Protein AF-A0A960Y3L7-F1 (afdb_monomer)

Secondary structure (DSSP, 8-state):
--HHHHHHHHHHHHHHHHHHHHTT----SHHHHHHHHHHHTTTTSSS-SS--SS----TTS---PPPGGGHHHHHHHHHHHHTT-

Mean predicted aligned error: 3.05 Å

pLDDT: mean 96.1, std 3.72, range [73.94, 98.75]

Radius of gyration: 14.77 Å; Cα contacts (8 Å, |Δi|>4): 68; chains: 1; bounding box: 39×24×33 Å

Foldseek 3Di:
DDPVQLVVLQVVLVVVVVVCVVVVNDDLDLQVVLVSQCSNCPVPDPDGSDQDPDWDDDPPDPDGDDHSVCVNVVSVVVVVVVVVD

Solvent-accessible surface area (backbone atoms only — not comparable to full-atom values): 5093 Å² total; per-residue (Å²): 122,53,71,69,56,47,54,50,22,44,53,50,28,50,50,53,52,53,49,27,54,73,70,70,66,61,60,99,41,72,69,46,54,23,54,42,34,41,40,38,28,55,79,72,45,96,69,53,47,58,81,64,89,57,88,64,75,49,89,97,54,93,60,72,65,76,62,38,94,44,48,67,63,51,52,53,51,50,47,64,59,56,74,75,110

Structure (mmCIF, N/CA/C/O backbone):
data_AF-A0A960Y3L7-F1
#
_entry.id   AF-A0A960Y3L7-F1
#
loop_
_atom_site.group_PDB
_atom_site.id
_atom_site.type_symbol
_atom_site.label_atom_id
_atom_site.label_alt_id
_atom_site.label_comp_id
_atom_site.label_asym_id
_atom_site.label_entity_id
_atom_site.label_seq_id
_atom_site.pdbx_PDB_ins_code
_atom_site.Cartn_x
_atom_site.Cartn_y
_atom_site.Cartn_z
_atom_site.occupancy
_atom_site.B_iso_or_equiv
_atom_site.auth_seq_id
_atom_site.auth_comp_id
_atom_site.auth_asym_id
_atom_site.auth_atom_id
_atom_site.pdbx_PDB_model_num
ATOM 1 N N . MET A 1 1 ? 18.477 0.442 5.055 1.00 77.00 1 MET A N 1
ATOM 2 C CA . MET A 1 1 ? 17.347 -0.088 5.836 1.00 77.00 1 MET A CA 1
ATOM 3 C C . MET A 1 1 ? 17.724 -1.451 6.382 1.00 77.00 1 MET A C 1
ATOM 5 O O . MET A 1 1 ? 18.377 -2.183 5.649 1.00 77.00 1 MET A O 1
ATOM 9 N N . SER A 1 2 ? 17.389 -1.778 7.630 1.00 93.12 2 SER A N 1
ATOM 10 C CA . SER A 1 2 ? 17.605 -3.130 8.162 1.00 93.12 2 SER A CA 1
ATOM 11 C C . SER A 1 2 ? 16.299 -3.921 8.180 1.00 93.12 2 SER A C 1
ATOM 13 O O . SER A 1 2 ? 15.224 -3.334 8.317 1.00 93.12 2 SER A O 1
ATOM 15 N N . ASP A 1 3 ? 16.387 -5.248 8.116 1.00 95.25 3 ASP A N 1
ATOM 16 C CA . ASP A 1 3 ? 15.215 -6.130 8.184 1.00 95.25 3 ASP A CA 1
ATOM 17 C C . ASP A 1 3 ? 14.415 -5.930 9.478 1.00 95.25 3 ASP A C 1
ATOM 19 O O . ASP A 1 3 ? 13.187 -6.012 9.476 1.00 95.25 3 ASP A O 1
ATOM 23 N N . GLN A 1 4 ? 15.086 -5.591 10.589 1.00 97.00 4 GLN A N 1
ATOM 24 C CA . GLN A 1 4 ? 14.399 -5.252 11.838 1.00 97.00 4 GLN A CA 1
ATOM 25 C C . GLN A 1 4 ? 13.514 -4.011 11.680 1.00 97.00 4 GLN A C 1
ATOM 27 O O . GLN A 1 4 ? 12.397 -3.988 12.196 1.00 97.00 4 GLN A O 1
ATOM 32 N N . GLN A 1 5 ? 13.985 -2.986 10.965 1.00 96.56 5 GLN A N 1
ATOM 33 C CA . GLN A 1 5 ? 13.197 -1.778 10.732 1.00 96.56 5 GLN A CA 1
ATOM 34 C C . GLN A 1 5 ? 12.016 -2.054 9.793 1.00 96.56 5 GLN A C 1
ATOM 36 O O . GLN A 1 5 ? 10.920 -1.554 10.040 1.00 96.56 5 GLN A O 1
ATOM 41 N N . ILE A 1 6 ? 12.200 -2.908 8.782 1.00 96.81 6 ILE A N 1
ATOM 42 C CA . ILE A 1 6 ? 11.110 -3.359 7.903 1.00 96.81 6 ILE A CA 1
ATOM 43 C C . ILE A 1 6 ? 10.041 -4.088 8.728 1.00 96.81 6 ILE A C 1
ATOM 45 O O . ILE A 1 6 ? 8.863 -3.742 8.660 1.00 96.81 6 ILE A O 1
ATOM 49 N N . ALA A 1 7 ? 10.435 -5.025 9.594 1.00 97.88 7 ALA A N 1
ATOM 50 C CA . ALA A 1 7 ? 9.498 -5.729 10.471 1.00 97.88 7 ALA A CA 1
ATOM 51 C C . ALA A 1 7 ? 8.731 -4.772 11.408 1.00 97.88 7 ALA A C 1
ATOM 53 O O . ALA A 1 7 ? 7.527 -4.936 11.623 1.00 97.88 7 ALA A O 1
ATOM 54 N N . LEU A 1 8 ? 9.401 -3.742 11.939 1.00 98.31 8 LEU A N 1
ATOM 55 C CA . LEU A 1 8 ? 8.757 -2.707 12.753 1.00 98.31 8 LEU A CA 1
ATOM 56 C C . LEU A 1 8 ? 7.754 -1.872 11.948 1.00 98.31 8 LEU A C 1
ATOM 58 O O . LEU A 1 8 ? 6.664 -1.600 12.452 1.00 98.31 8 LEU A O 1
ATOM 62 N N . ASN A 1 9 ? 8.085 -1.497 10.712 1.00 98.25 9 ASN A N 1
ATOM 63 C CA . ASN A 1 9 ? 7.180 -0.767 9.825 1.00 98.25 9 ASN A CA 1
ATOM 64 C C . ASN A 1 9 ? 5.916 -1.577 9.518 1.00 98.25 9 ASN A C 1
ATOM 66 O O . ASN A 1 9 ? 4.809 -1.058 9.652 1.00 98.25 9 ASN A O 1
ATOM 70 N N . GLN A 1 10 ? 6.070 -2.864 9.197 1.00 98.25 10 GLN A N 1
ATOM 71 C CA . GLN A 1 10 ? 4.946 -3.772 8.958 1.00 98.25 10 GLN A CA 1
ATOM 72 C C . GLN A 1 10 ? 4.058 -3.898 10.202 1.00 98.25 10 GLN A C 1
ATOM 74 O O . GLN A 1 10 ? 2.840 -3.744 10.113 1.00 98.25 10 GLN A O 1
ATOM 79 N N . LYS A 1 11 ? 4.653 -4.087 11.390 1.00 98.62 11 LYS A N 1
ATOM 80 C CA . LYS A 1 11 ? 3.913 -4.095 12.664 1.00 98.62 11 LYS A CA 1
ATOM 81 C C . LYS A 1 11 ? 3.114 -2.802 12.862 1.00 98.62 11 LYS A C 1
ATOM 83 O O . LYS A 1 11 ? 1.957 -2.849 13.266 1.00 98.62 11 LYS A O 1
ATOM 88 N N . ASN A 1 12 ? 3.724 -1.648 12.598 1.00 98.69 12 ASN A N 1
ATOM 89 C CA . ASN A 1 12 ? 3.071 -0.354 12.782 1.00 98.69 12 ASN A CA 1
ATOM 90 C C . ASN A 1 12 ? 1.930 -0.131 11.778 1.00 98.69 12 ASN A C 1
ATOM 92 O O . ASN A 1 12 ? 0.895 0.404 12.164 1.00 98.69 12 ASN A O 1
ATOM 96 N N . ALA A 1 13 ? 2.081 -0.578 10.528 1.00 98.56 13 ALA A N 1
ATOM 97 C CA . ALA A 1 13 ? 1.010 -0.524 9.537 1.00 98.56 13 ALA A CA 1
ATOM 98 C C . ALA A 1 13 ? -0.199 -1.372 9.974 1.00 98.56 13 ALA A C 1
ATOM 100 O O . ALA A 1 13 ? -1.334 -0.910 9.911 1.00 98.56 13 ALA A O 1
ATOM 101 N N . TRP A 1 14 ? 0.036 -2.571 10.517 1.00 98.62 14 TRP A N 1
ATOM 102 C CA . TRP A 1 14 ? -1.037 -3.393 11.088 1.00 98.62 14 TRP A CA 1
ATOM 103 C C . TRP A 1 14 ? -1.755 -2.721 12.260 1.00 98.62 14 TRP A C 1
ATOM 105 O O . TRP A 1 14 ? -2.981 -2.766 12.325 1.00 98.62 14 TRP A O 1
ATOM 115 N N . LEU A 1 15 ? -1.015 -2.079 13.169 1.00 98.75 15 LEU A N 1
ATOM 116 C CA . LEU A 1 15 ? -1.617 -1.360 14.297 1.00 98.75 15 LEU A CA 1
ATOM 117 C C . LEU A 1 15 ? -2.492 -0.189 13.829 1.00 98.75 15 LEU A C 1
ATOM 119 O O . LEU A 1 15 ? -3.590 -0.028 14.352 1.00 98.75 15 LEU A O 1
ATOM 123 N N . GLU A 1 16 ? -2.052 0.578 12.827 1.00 98.56 16 GLU A N 1
ATOM 124 C CA . GLU A 1 16 ? -2.859 1.643 12.212 1.00 98.56 16 GLU A CA 1
ATOM 125 C C . GLU A 1 16 ? -4.164 1.093 11.620 1.00 98.56 16 GLU A C 1
ATOM 127 O O . GLU A 1 16 ? -5.238 1.640 11.870 1.00 98.56 16 GLU A O 1
ATOM 132 N N . LEU A 1 17 ? -4.089 -0.018 10.879 1.00 98.56 17 LEU A N 1
ATOM 133 C CA . LEU A 1 17 ? -5.268 -0.646 10.286 1.00 98.56 17 LEU A CA 1
ATOM 134 C C . LEU A 1 17 ? -6.248 -1.145 11.354 1.00 98.56 17 LEU A C 1
ATOM 136 O O . LEU A 1 17 ? -7.445 -0.872 11.273 1.00 98.56 17 LEU A O 1
ATOM 140 N N . PHE A 1 18 ? -5.754 -1.850 12.375 1.00 98.62 18 PHE A N 1
ATOM 141 C CA . PHE A 1 18 ? -6.604 -2.336 13.462 1.00 98.62 18 PHE A CA 1
ATOM 142 C C . PHE A 1 18 ? -7.251 -1.197 14.240 1.00 98.62 18 PHE A C 1
ATOM 144 O O . PHE A 1 18 ? -8.435 -1.292 14.569 1.00 98.62 18 PHE A O 1
ATOM 151 N N . GLN A 1 19 ? -6.512 -0.117 14.498 1.00 98.56 19 GLN A N 1
ATOM 152 C CA . GLN A 1 19 ? -7.059 1.062 15.155 1.00 98.56 19 GLN A CA 1
AT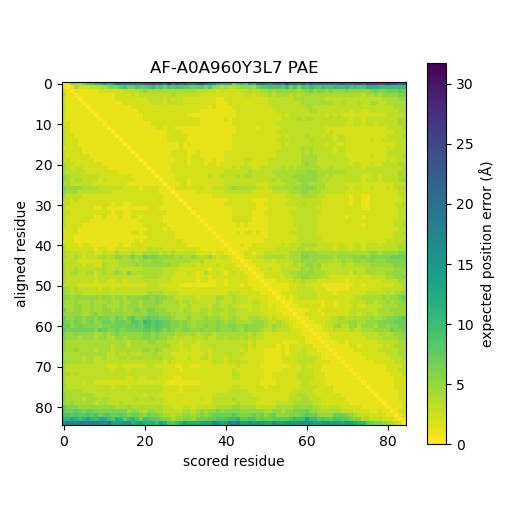OM 153 C C . GLN A 1 19 ? -8.174 1.685 14.308 1.00 98.56 19 GLN A C 1
ATOM 155 O O . GLN A 1 19 ? -9.273 1.891 14.814 1.00 98.56 19 GLN A O 1
ATOM 160 N N . ALA A 1 20 ? -7.949 1.887 13.007 1.00 98.38 20 ALA A N 1
ATOM 161 C CA . ALA A 1 20 ? -8.953 2.471 12.119 1.00 98.38 20 ALA A CA 1
ATOM 162 C C . ALA A 1 20 ? -10.229 1.619 12.009 1.00 98.38 20 ALA A C 1
ATOM 164 O O . ALA A 1 20 ? -11.340 2.147 12.027 1.00 98.38 20 ALA A O 1
ATOM 165 N N . VAL A 1 21 ? -10.094 0.290 11.939 1.00 98.19 21 VAL A N 1
ATOM 166 C CA . VAL A 1 21 ? -11.249 -0.623 11.946 1.00 98.19 21 VAL A CA 1
ATOM 167 C C . VAL A 1 21 ? -11.985 -0.567 13.288 1.00 98.19 21 VAL A C 1
ATOM 169 O O . VAL A 1 21 ? -13.213 -0.498 13.309 1.00 98.19 21 VAL A O 1
ATOM 172 N N . THR A 1 22 ? -11.251 -0.550 14.404 1.00 98.44 22 THR A N 1
ATOM 173 C CA . THR A 1 22 ? -11.824 -0.470 15.760 1.00 98.44 22 THR A CA 1
ATOM 174 C C . THR A 1 22 ? -12.606 0.826 15.962 1.00 98.44 22 THR A C 1
ATOM 176 O O . THR A 1 22 ? -13.729 0.803 16.468 1.00 98.44 22 THR A O 1
ATOM 179 N N . ASP A 1 23 ? -12.050 1.940 15.492 1.00 98.19 23 ASP A N 1
ATOM 180 C CA . ASP A 1 23 ? -12.652 3.270 15.587 1.00 98.19 23 ASP A CA 1
ATOM 181 C C . ASP A 1 23 ? -13.745 3.510 14.537 1.00 98.19 23 ASP A C 1
ATOM 183 O O . ASP A 1 23 ? -14.359 4.577 14.521 1.00 98.19 23 ASP A O 1
ATOM 187 N N . LYS A 1 24 ? -14.004 2.530 13.656 1.00 97.75 24 LYS A N 1
ATOM 188 C CA . LYS A 1 24 ? -14.912 2.648 12.503 1.00 97.75 24 LYS A CA 1
ATOM 189 C C . LYS A 1 24 ? -14.563 3.829 11.585 1.00 97.75 24 LYS A C 1
ATOM 191 O O . LYS A 1 24 ? -15.448 4.437 10.990 1.00 97.75 24 LYS A O 1
ATOM 196 N N . SER A 1 25 ? -13.277 4.151 11.489 1.00 96.69 25 SER A N 1
ATOM 197 C CA . SER A 1 25 ? -12.718 5.204 10.634 1.00 96.69 25 SER A CA 1
ATOM 198 C C . SER A 1 25 ? -11.979 4.649 9.413 1.00 96.69 25 SER A C 1
ATOM 200 O O . SER A 1 25 ? -11.452 5.418 8.612 1.00 96.69 25 SER A O 1
ATOM 202 N N . PHE A 1 26 ? -11.926 3.322 9.265 1.00 96.69 26 PHE A N 1
ATOM 203 C CA . PHE A 1 26 ? -11.404 2.680 8.065 1.00 96.69 26 PHE A CA 1
ATOM 204 C C . PHE A 1 26 ? -12.262 3.024 6.843 1.00 96.69 26 PHE A C 1
ATO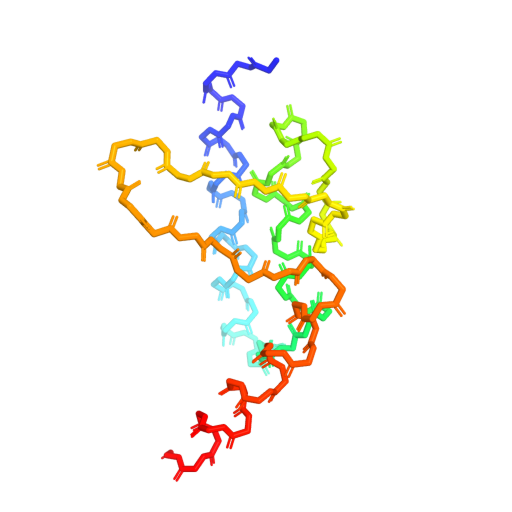M 206 O O . PHE A 1 26 ? -13.480 2.851 6.855 1.00 96.69 26 PHE A O 1
ATOM 213 N N . GLU A 1 27 ? -11.591 3.430 5.771 1.00 94.81 27 GLU A N 1
ATOM 214 C CA . GLU A 1 27 ? -12.181 3.687 4.465 1.00 94.81 27 GLU A CA 1
ATOM 215 C C . GLU A 1 27 ? -11.284 3.060 3.397 1.00 94.81 27 GLU A C 1
ATOM 217 O O . GLU A 1 27 ? -10.063 3.238 3.414 1.00 94.81 27 GLU A O 1
ATOM 222 N N . LEU A 1 28 ? -11.874 2.322 2.455 1.00 94.94 28 LEU A N 1
ATOM 223 C CA . LEU A 1 28 ? -11.137 1.802 1.308 1.00 94.94 28 LEU A CA 1
ATOM 224 C C . LEU A 1 28 ? -11.005 2.907 0.253 1.00 94.94 28 LEU A C 1
ATOM 226 O O . LEU A 1 28 ? -11.748 2.942 -0.719 1.00 94.94 28 LEU A O 1
ATOM 230 N N . SER A 1 29 ? -10.056 3.816 0.464 1.00 96.56 29 SER A N 1
ATOM 231 C CA . SER A 1 29 ? -9.770 4.947 -0.424 1.00 96.56 29 SER A CA 1
ATOM 232 C C . SER A 1 29 ? -8.300 4.980 -0.842 1.00 96.56 29 SER A C 1
ATOM 234 O O . SER A 1 29 ? -7.449 4.333 -0.222 1.00 96.56 29 SER A O 1
ATOM 236 N N . ILE A 1 30 ? -7.986 5.738 -1.901 1.00 96.88 30 ILE A N 1
ATOM 237 C CA . ILE A 1 30 ? -6.597 5.946 -2.347 1.00 96.88 30 ILE A CA 1
ATOM 238 C C . ILE A 1 30 ? -5.791 6.598 -1.220 1.00 96.88 30 ILE A C 1
ATOM 240 O O . ILE A 1 30 ? -4.666 6.198 -0.928 1.00 96.88 30 ILE A O 1
ATOM 244 N N . GLU A 1 31 ? -6.390 7.580 -0.558 1.00 97.38 31 GLU A N 1
ATOM 245 C CA . GLU A 1 31 ? -5.820 8.325 0.551 1.00 97.38 31 GLU A CA 1
ATOM 246 C C . GLU A 1 31 ? -5.440 7.382 1.694 1.00 97.38 31 GLU A C 1
ATOM 248 O O . GLU A 1 31 ? -4.314 7.442 2.197 1.00 97.38 31 GLU A O 1
ATOM 253 N N . TYR A 1 32 ? -6.342 6.471 2.071 1.00 97.56 32 TYR A N 1
ATOM 254 C CA . TYR A 1 32 ? -6.090 5.542 3.164 1.00 97.56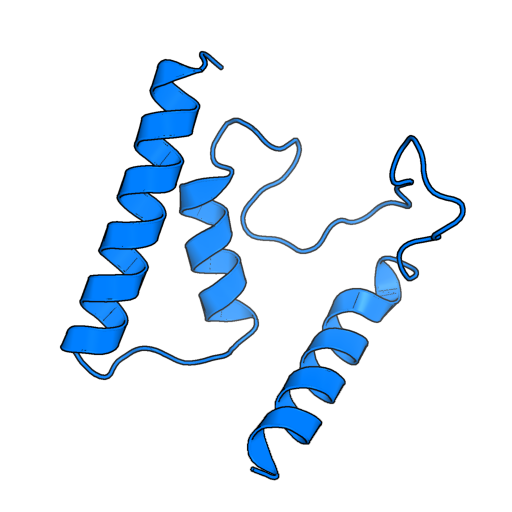 32 TYR A CA 1
ATOM 255 C C . TYR A 1 32 ? -5.028 4.493 2.807 1.00 97.56 32 TYR A C 1
ATOM 257 O O . TYR A 1 32 ? -4.117 4.254 3.602 1.00 97.56 32 TYR A O 1
ATOM 265 N N . VAL A 1 33 ? -5.064 3.900 1.607 1.00 96.94 33 VAL A N 1
ATOM 266 C CA . VAL A 1 33 ? -4.029 2.922 1.211 1.00 96.94 33 VAL A CA 1
ATOM 267 C C . VAL A 1 33 ? -2.655 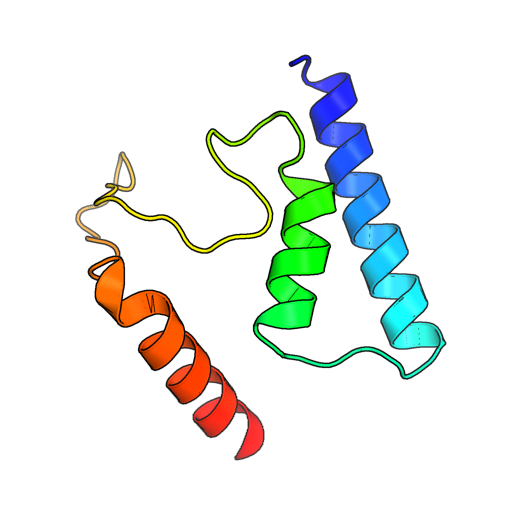3.576 1.058 1.00 96.94 33 VAL A C 1
ATOM 269 O O . VAL A 1 33 ? -1.649 2.983 1.449 1.00 96.94 33 VAL A O 1
ATOM 272 N N . CYS A 1 34 ? -2.589 4.821 0.578 1.00 97.62 34 CYS A N 1
ATOM 273 C CA . CYS A 1 34 ? -1.354 5.600 0.542 1.00 97.62 34 CYS A CA 1
ATOM 274 C C . CYS A 1 34 ? -0.856 5.934 1.954 1.00 97.62 34 CYS A C 1
ATOM 276 O O . CYS A 1 34 ? 0.335 5.769 2.224 1.00 97.62 34 CYS A O 1
ATOM 278 N N . LYS A 1 35 ? -1.746 6.315 2.883 1.00 97.94 35 LYS A N 1
ATOM 279 C CA . LYS A 1 35 ? -1.407 6.495 4.305 1.00 97.94 35 LYS A CA 1
ATOM 280 C C . LYS A 1 35 ? -0.814 5.213 4.888 1.00 97.94 35 LYS A C 1
ATOM 282 O O . LYS A 1 35 ? 0.250 5.260 5.500 1.00 97.94 35 LYS A O 1
ATOM 287 N N . LEU A 1 36 ? -1.445 4.066 4.656 1.00 98.25 36 LEU A N 1
ATOM 288 C CA . LEU A 1 36 ? -0.963 2.780 5.155 1.00 98.25 36 LEU A CA 1
ATOM 289 C C . LEU A 1 36 ? 0.403 2.412 4.547 1.00 98.25 36 LEU A C 1
ATOM 291 O O . LEU A 1 36 ? 1.328 2.027 5.266 1.00 98.25 36 LEU A O 1
ATOM 295 N N . HIS A 1 37 ? 0.570 2.621 3.238 1.00 98.19 37 HIS A N 1
ATOM 296 C CA . HIS A 1 37 ? 1.840 2.432 2.533 1.00 98.19 37 HIS A CA 1
ATOM 297 C C . HIS A 1 37 ? 2.944 3.359 3.064 1.00 98.19 37 HIS A C 1
ATOM 299 O O . HIS A 1 37 ? 4.097 2.944 3.158 1.00 98.19 37 HIS A O 1
ATOM 305 N N . SER A 1 38 ? 2.602 4.587 3.475 1.00 98.06 38 SER A N 1
ATOM 306 C CA . SER A 1 38 ? 3.553 5.535 4.073 1.00 98.06 38 SER A CA 1
ATOM 307 C C . SER A 1 38 ? 4.186 5.025 5.370 1.00 98.06 38 SER A C 1
ATOM 309 O O . SER A 1 38 ? 5.273 5.470 5.730 1.00 98.06 38 SER A O 1
ATOM 311 N N . ILE A 1 39 ? 3.519 4.088 6.052 1.00 98.31 39 ILE A N 1
ATOM 312 C CA . ILE A 1 39 ? 4.014 3.428 7.259 1.00 98.31 39 ILE A CA 1
ATOM 313 C C . ILE A 1 39 ? 4.780 2.16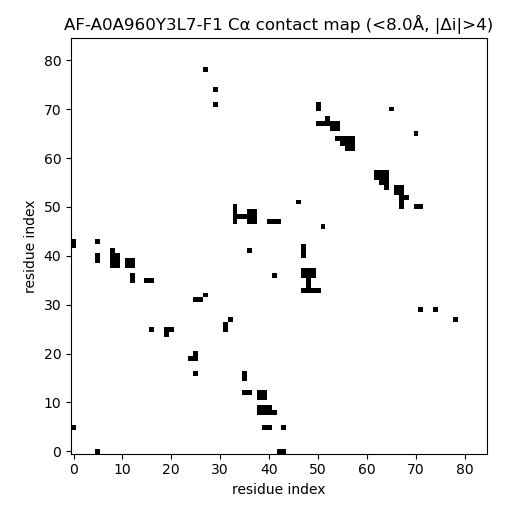5 6.870 1.00 98.31 39 ILE A C 1
ATOM 315 O O . ILE A 1 39 ? 5.931 2.006 7.266 1.00 98.31 39 ILE A O 1
ATOM 319 N N . ALA A 1 40 ? 4.155 1.289 6.077 1.00 98.06 40 ALA A N 1
ATOM 320 C CA . ALA A 1 40 ? 4.691 -0.027 5.738 1.00 98.06 40 ALA A CA 1
ATOM 321 C C . ALA A 1 40 ? 6.009 0.047 4.949 1.00 98.06 40 ALA A C 1
ATOM 323 O O . ALA A 1 40 ? 6.958 -0.658 5.280 1.00 98.06 40 ALA A O 1
ATOM 324 N N . ALA A 1 41 ? 6.081 0.929 3.950 1.00 97.25 41 ALA A N 1
ATOM 325 C CA . ALA A 1 41 ? 7.198 1.016 3.008 1.00 97.25 41 ALA A CA 1
ATOM 326 C C . ALA A 1 41 ? 8.208 2.124 3.339 1.00 97.25 41 ALA A C 1
ATOM 328 O O . ALA A 1 41 ? 9.125 2.391 2.554 1.00 97.25 41 ALA A O 1
ATOM 329 N N . LYS A 1 42 ? 8.037 2.800 4.482 1.00 96.62 42 LYS A N 1
ATOM 330 C CA . LYS A 1 42 ? 8.909 3.894 4.919 1.00 96.62 42 LYS A CA 1
ATOM 331 C C . LYS A 1 42 ? 10.367 3.445 4.905 1.00 96.62 42 LYS A C 1
ATOM 333 O O . LYS A 1 42 ? 10.694 2.496 5.602 1.00 96.62 42 LYS A O 1
ATOM 338 N N . GLU A 1 43 ? 11.234 4.145 4.173 1.00 93.62 43 GLU A N 1
ATOM 339 C CA . GLU A 1 43 ? 12.677 3.839 4.066 1.00 93.62 43 GLU A CA 1
ATOM 340 C C . GLU A 1 43 ? 13.011 2.446 3.478 1.00 93.62 43 GLU A C 1
ATOM 342 O O . GLU A 1 43 ? 14.175 2.047 3.464 1.00 93.62 43 GLU A O 1
ATOM 347 N N . GLU A 1 44 ? 12.016 1.716 2.963 1.00 91.81 44 GLU A N 1
ATOM 348 C CA . GLU A 1 44 ? 12.176 0.454 2.227 1.00 91.81 44 GLU A CA 1
ATOM 349 C C . GLU A 1 44 ? 11.978 0.677 0.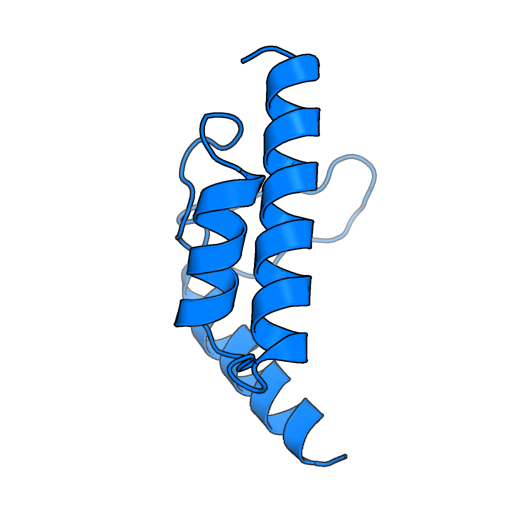721 1.00 91.81 44 GLU A C 1
ATOM 351 O O . GLU A 1 44 ? 12.810 0.266 -0.088 1.00 91.81 44 GLU A O 1
ATOM 356 N N . ALA A 1 45 ? 10.891 1.355 0.341 1.00 92.19 45 ALA A N 1
ATOM 357 C CA . ALA A 1 45 ? 10.598 1.674 -1.049 1.00 92.19 45 ALA A CA 1
ATOM 358 C C . ALA A 1 45 ? 11.360 2.918 -1.529 1.00 92.19 45 ALA A C 1
ATOM 360 O O . ALA A 1 45 ? 11.706 3.804 -0.748 1.00 92.19 45 ALA A O 1
ATOM 361 N N . LEU A 1 46 ? 11.561 3.010 -2.849 1.00 92.69 46 LEU A N 1
ATOM 362 C CA . LEU A 1 46 ? 12.152 4.190 -3.492 1.00 92.69 46 LEU A CA 1
ATOM 363 C C . LEU A 1 46 ? 11.273 5.439 -3.314 1.00 92.69 46 LEU A C 1
ATOM 365 O O . LEU A 1 46 ? 11.774 6.525 -3.041 1.00 92.69 46 LEU A O 1
ATOM 369 N N . GLU A 1 47 ? 9.960 5.261 -3.450 1.00 94.38 47 GLU A N 1
ATOM 370 C CA . GLU A 1 47 ? 8.933 6.245 -3.123 1.00 94.38 47 GLU A CA 1
ATOM 371 C C . GLU A 1 47 ? 7.836 5.521 -2.331 1.00 94.38 47 GLU A C 1
ATOM 373 O O . GLU A 1 47 ? 7.380 4.448 -2.729 1.00 94.38 47 GLU A O 1
ATOM 378 N N . TRP A 1 48 ? 7.402 6.101 -1.214 1.00 95.56 48 TRP A N 1
ATOM 379 C CA . TRP A 1 48 ? 6.289 5.603 -0.401 1.00 95.56 48 TRP A CA 1
ATOM 380 C C . TRP A 1 48 ? 5.169 6.645 -0.340 1.00 95.56 48 TRP A C 1
ATOM 382 O O . TRP A 1 48 ? 5.358 7.792 -0.739 1.00 95.56 48 TRP A O 1
ATOM 392 N N . CYS A 1 49 ? 3.989 6.251 0.151 1.00 96.75 49 CYS A N 1
ATOM 393 C CA . CYS A 1 49 ? 2.783 7.097 0.185 1.00 96.75 49 CYS A CA 1
ATOM 394 C C . CYS A 1 49 ? 2.198 7.476 -1.194 1.00 96.75 49 CYS A C 1
ATOM 396 O O . CYS A 1 49 ? 1.331 8.342 -1.281 1.00 96.75 49 CYS A O 1
ATOM 398 N N . VAL A 1 50 ? 2.656 6.846 -2.278 1.00 96.75 50 VAL A N 1
ATOM 399 C CA . VAL A 1 50 ? 2.185 7.120 -3.644 1.00 96.75 50 VAL A CA 1
ATOM 400 C C . VAL A 1 50 ? 2.072 5.832 -4.451 1.00 96.75 50 VAL A C 1
ATOM 402 O O . VAL A 1 50 ? 2.750 4.844 -4.155 1.00 96.75 50 VAL A O 1
ATOM 405 N N . PHE A 1 51 ? 1.265 5.856 -5.512 1.00 97.31 51 PHE A N 1
ATOM 406 C CA . PHE A 1 51 ? 1.395 4.875 -6.584 1.00 97.31 51 PHE A CA 1
ATOM 407 C C . PHE A 1 51 ? 2.732 5.054 -7.306 1.00 97.31 51 PHE A C 1
ATOM 409 O O . PHE A 1 51 ? 3.257 6.163 -7.430 1.00 97.31 51 PHE A O 1
ATOM 416 N N . ARG A 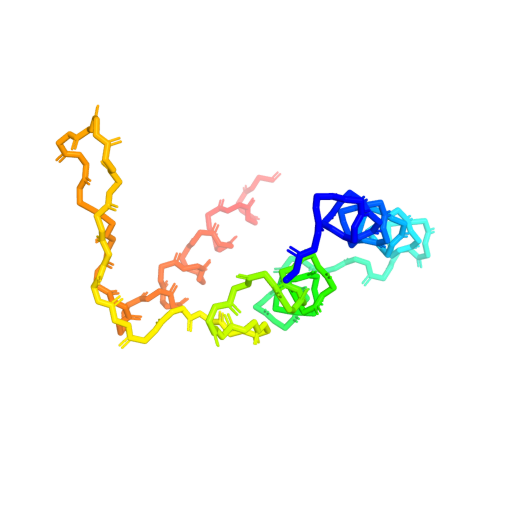1 52 ? 3.285 3.948 -7.812 1.00 96.31 52 ARG A N 1
ATOM 417 C CA . ARG A 1 52 ? 4.525 3.996 -8.595 1.00 96.31 52 ARG A CA 1
ATOM 418 C C . ARG A 1 52 ? 4.361 4.879 -9.831 1.00 96.31 52 ARG A C 1
ATOM 420 O O . ARG A 1 52 ? 3.287 4.941 -10.420 1.00 96.31 52 ARG A O 1
ATOM 427 N N . LYS A 1 53 ? 5.466 5.482 -10.267 1.00 96.12 53 LYS A N 1
ATOM 428 C CA . LYS A 1 53 ? 5.530 6.382 -11.433 1.00 96.12 53 LYS A CA 1
ATOM 429 C C . LYS A 1 53 ? 6.305 5.802 -12.617 1.00 96.12 53 LYS A C 1
ATOM 431 O O . LYS A 1 53 ? 6.585 6.510 -13.575 1.00 96.12 53 LYS A O 1
ATOM 436 N N . GLY A 1 54 ? 6.672 4.525 -12.540 1.00 94.62 54 GLY A N 1
ATOM 437 C CA . GLY A 1 54 ? 7.425 3.829 -13.576 1.00 94.62 54 GLY A CA 1
ATOM 438 C C . GLY A 1 54 ? 6.889 2.428 -13.832 1.00 94.62 54 GLY A C 1
ATOM 439 O O . GLY A 1 54 ? 6.109 1.883 -13.039 1.00 94.62 54 GLY A O 1
ATOM 440 N N . LYS A 1 55 ? 7.304 1.845 -14.959 1.00 94.56 55 LYS A N 1
ATOM 441 C CA . LYS A 1 55 ? 7.040 0.441 -15.279 1.00 94.56 55 LYS A CA 1
ATOM 442 C C . LYS A 1 55 ? 7.879 -0.459 -14.370 1.00 94.56 55 LYS A C 1
ATOM 444 O O . LYS A 1 55 ? 9.031 -0.154 -14.073 1.00 94.56 55 LYS A O 1
ATOM 449 N N . VAL A 1 56 ? 7.284 -1.558 -13.925 1.00 94.62 56 VAL A N 1
ATOM 450 C CA . VAL A 1 56 ? 7.935 -2.580 -13.098 1.00 94.62 56 VAL A CA 1
ATOM 451 C C . VAL A 1 56 ? 7.578 -3.957 -13.640 1.00 94.62 56 VAL A C 1
ATOM 453 O O . VAL A 1 56 ? 6.565 -4.103 -14.322 1.00 94.62 56 VAL A O 1
ATOM 456 N N . TY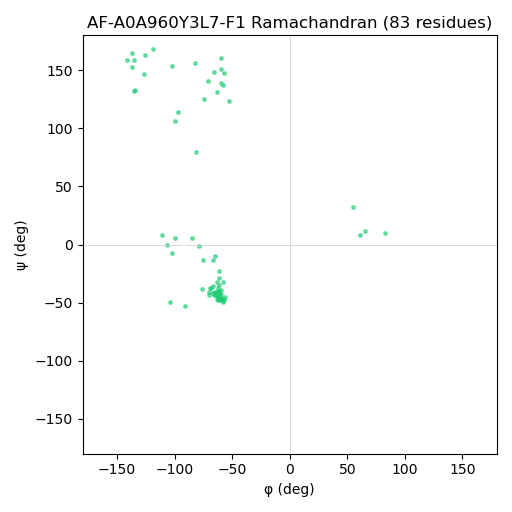R A 1 57 ? 8.394 -4.952 -13.310 1.00 95.44 57 TYR A N 1
ATOM 457 C CA . TYR A 1 57 ? 8.180 -6.353 -13.663 1.00 95.44 57 TYR A CA 1
ATOM 458 C C . TYR A 1 57 ? 8.255 -7.205 -12.397 1.00 95.44 57 TYR A C 1
ATOM 460 O O . TYR A 1 57 ? 9.014 -6.880 -11.481 1.00 95.44 57 TYR A O 1
ATOM 468 N N . ILE A 1 58 ? 7.479 -8.288 -12.343 1.00 95.06 58 ILE A N 1
ATOM 469 C CA . ILE A 1 58 ? 7.518 -9.240 -11.230 1.00 95.06 58 ILE A CA 1
ATOM 470 C C . ILE A 1 58 ? 8.364 -10.434 -11.662 1.00 95.06 58 ILE A C 1
ATOM 472 O O . ILE A 1 58 ? 7.943 -11.249 -12.483 1.00 95.06 58 ILE A O 1
ATOM 476 N N . SER A 1 59 ? 9.581 -10.506 -11.118 1.00 96.38 59 SER A N 1
ATOM 477 C CA . SER A 1 59 ? 10.539 -11.563 -11.447 1.00 96.38 59 SER A CA 1
ATOM 478 C C . SER A 1 59 ? 9.962 -12.951 -11.157 1.00 96.38 59 SER A C 1
ATOM 480 O O . SER A 1 59 ? 9.341 -13.164 -10.117 1.00 96.38 59 SER A O 1
ATOM 482 N N . GLY A 1 60 ? 10.187 -13.894 -12.073 1.00 96.81 60 GLY A N 1
ATOM 483 C CA . GLY A 1 60 ? 9.665 -15.260 -11.974 1.00 96.81 60 GLY A CA 1
ATOM 484 C C . GLY A 1 60 ? 8.223 -15.431 -12.459 1.00 96.81 60 GLY A C 1
ATOM 485 O O . GLY A 1 60 ? 7.647 -16.495 -12.251 1.00 96.81 60 GLY A O 1
ATOM 486 N N . THR A 1 61 ? 7.638 -14.415 -13.102 1.00 96.88 61 THR A N 1
ATOM 487 C CA . THR A 1 61 ? 6.300 -14.484 -13.706 1.00 96.88 61 THR A CA 1
ATOM 488 C C . THR A 1 61 ? 6.295 -13.828 -15.088 1.00 96.88 61 THR A C 1
ATOM 490 O O . THR A 1 61 ? 7.048 -12.883 -15.312 1.00 96.88 61 THR A O 1
ATOM 493 N N . ASP A 1 62 ? 5.396 -14.268 -15.973 1.00 96.12 62 ASP A N 1
ATOM 494 C CA . ASP A 1 62 ? 5.101 -13.583 -17.248 1.00 96.12 62 ASP A CA 1
ATOM 495 C C . ASP A 1 62 ? 4.061 -12.460 -17.077 1.00 96.12 62 ASP A C 1
ATOM 497 O O . ASP A 1 62 ? 3.580 -11.872 -18.046 1.00 96.12 62 ASP A O 1
ATOM 501 N N . TYR A 1 63 ? 3.657 -12.180 -15.835 1.00 96.06 63 TYR A N 1
ATOM 502 C CA . TYR A 1 63 ? 2.684 -11.141 -15.551 1.00 96.06 63 TYR A CA 1
ATOM 503 C C . TYR A 1 63 ? 3.328 -9.763 -15.698 1.00 96.06 63 TYR A C 1
ATOM 505 O O . TYR A 1 63 ? 4.305 -9.433 -15.022 1.00 96.06 63 TYR A O 1
ATOM 513 N N . GLU A 1 64 ? 2.719 -8.929 -16.537 1.00 95.75 64 GLU A N 1
ATOM 514 C CA . GLU A 1 64 ? 3.051 -7.514 -16.640 1.00 95.75 64 GLU A CA 1
ATOM 515 C C . GLU A 1 64 ? 2.072 -6.676 -15.803 1.00 95.75 64 GLU A C 1
ATOM 517 O O . GLU A 1 64 ? 0.882 -6.598 -16.131 1.00 95.75 64 GLU A O 1
ATOM 522 N N . PRO A 1 65 ? 2.548 -6.014 -14.731 1.00 96.50 65 PRO A N 1
ATOM 523 C CA . PRO A 1 65 ? 1.749 -5.040 -14.003 1.00 96.50 65 PRO A CA 1
ATOM 524 C C . PRO A 1 65 ? 1.244 -3.916 -14.925 1.00 96.50 65 PRO A C 1
ATOM 526 O O . PRO A 1 65 ? 1.959 -3.504 -15.839 1.00 96.50 65 PRO A O 1
ATOM 529 N N . PRO A 1 66 ? 0.051 -3.351 -14.662 1.00 96.94 66 PRO A N 1
ATOM 530 C CA . PRO A 1 66 ? -0.559 -2.332 -15.522 1.00 96.94 66 PRO A CA 1
ATOM 531 C C . PRO A 1 66 ? 0.300 -1.068 -15.674 1.00 96.94 66 PRO A C 1
ATOM 533 O O . PRO A 1 66 ? 1.142 -0.760 -14.839 1.00 96.94 66 PRO A O 1
ATOM 536 N N . GLU A 1 67 ? 0.066 -0.265 -16.706 1.00 97.19 67 GLU A N 1
ATOM 537 C CA . GLU A 1 67 ? 0.790 1.003 -16.863 1.00 97.19 67 GLU A CA 1
ATOM 538 C C . GLU A 1 67 ? 0.564 1.954 -15.677 1.00 97.19 67 GLU A C 1
ATOM 540 O O . GLU A 1 67 ? -0.548 2.079 -15.160 1.00 97.19 67 GLU A O 1
ATOM 545 N N . HIS A 1 68 ? 1.631 2.630 -15.234 1.00 97.19 68 HIS A N 1
ATOM 546 C CA . HIS A 1 68 ? 1.606 3.405 -13.987 1.00 97.19 68 HIS A CA 1
ATOM 547 C C . HIS A 1 68 ? 0.600 4.568 -14.020 1.00 97.19 68 HIS A C 1
ATOM 549 O O . HIS A 1 68 ? -0.030 4.877 -13.014 1.00 97.19 68 HIS A O 1
ATOM 555 N N . THR A 1 69 ? 0.384 5.160 -15.196 1.00 97.81 69 THR A N 1
ATOM 556 C CA . THR A 1 69 ? -0.596 6.234 -15.431 1.00 97.81 69 THR A CA 1
ATOM 557 C C . THR A 1 69 ? -2.048 5.787 -15.266 1.00 97.81 69 THR A C 1
ATOM 559 O O . THR A 1 69 ? -2.939 6.626 -15.189 1.00 97.81 69 THR A O 1
ATOM 562 N N . ARG A 1 70 ? -2.305 4.475 -15.213 1.00 98.00 70 ARG A N 1
ATOM 563 C CA . ARG A 1 70 ? -3.650 3.903 -15.082 1.00 98.00 70 ARG A CA 1
ATOM 564 C C . ARG A 1 70 ? -3.966 3.421 -13.670 1.00 98.00 70 ARG A C 1
ATOM 566 O O . ARG A 1 70 ? -5.108 3.036 -13.431 1.00 98.00 70 ARG A O 1
ATOM 573 N N . LEU A 1 71 ? -3.001 3.417 -12.749 1.00 97.81 71 LEU A N 1
ATOM 574 C CA . LEU A 1 71 ? -3.153 2.766 -11.442 1.00 97.81 71 LEU A CA 1
ATOM 575 C C . LEU A 1 71 ? -4.314 3.332 -10.630 1.00 97.81 71 LEU A C 1
ATOM 577 O O . LEU A 1 71 ? -5.132 2.555 -10.149 1.00 97.81 71 LEU A O 1
ATOM 581 N N . GLU A 1 72 ? -4.444 4.657 -10.564 1.00 97.25 72 GLU A N 1
ATOM 582 C CA . GLU A 1 72 ? -5.568 5.301 -9.877 1.00 97.25 72 GLU A CA 1
ATOM 583 C C . GLU A 1 72 ? -6.908 4.890 -10.496 1.00 97.25 72 GLU A C 1
ATOM 585 O O . GLU A 1 72 ? -7.803 4.445 -9.787 1.00 97.25 72 GLU A 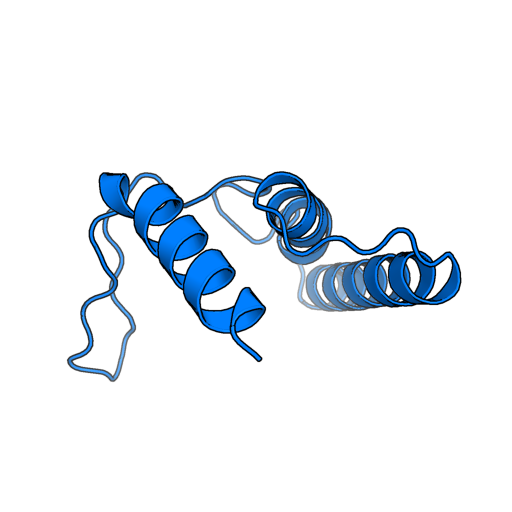O 1
ATOM 590 N N . SER A 1 73 ? -7.032 4.941 -11.828 1.00 97.94 73 SER A N 1
ATOM 591 C CA . SER A 1 73 ? -8.274 4.555 -12.515 1.00 97.94 73 SER A CA 1
ATOM 592 C C . SER A 1 73 ? -8.649 3.084 -12.303 1.00 97.94 73 SER A C 1
ATOM 594 O O . SER A 1 73 ? -9.822 2.762 -12.137 1.00 97.94 73 SER A O 1
ATOM 596 N N . ILE A 1 74 ? -7.657 2.188 -12.273 1.00 97.94 74 ILE A N 1
ATOM 597 C CA . ILE A 1 74 ? -7.866 0.756 -12.029 1.00 97.94 74 ILE A CA 1
ATOM 598 C C . ILE A 1 74 ? -8.281 0.527 -10.574 1.00 97.94 74 ILE A C 1
ATOM 600 O O . ILE A 1 74 ? -9.175 -0.273 -10.318 1.00 97.94 74 ILE A O 1
ATOM 604 N N . PHE A 1 75 ? -7.669 1.242 -9.630 1.00 97.25 75 PHE A N 1
ATOM 605 C CA . PHE A 1 75 ? -8.031 1.168 -8.220 1.00 97.25 75 PHE A CA 1
ATOM 606 C C . PHE A 1 75 ? -9.461 1.668 -7.974 1.00 97.25 75 PHE A C 1
ATOM 608 O O . PHE A 1 75 ? -10.229 1.009 -7.282 1.00 97.25 75 PHE A O 1
ATOM 615 N N . GLN A 1 76 ? -9.854 2.775 -8.605 1.00 97.06 76 GLN A N 1
ATOM 616 C CA . GLN A 1 76 ? -11.227 3.286 -8.533 1.00 97.06 76 GLN A CA 1
ATOM 617 C C . GLN A 1 76 ? -12.240 2.299 -9.128 1.00 97.06 76 GLN A C 1
ATOM 619 O O . GLN A 1 76 ? -13.284 2.047 -8.533 1.00 97.06 76 GLN A O 1
ATOM 624 N N . ALA A 1 77 ? -11.915 1.675 -10.266 1.00 97.06 77 ALA A N 1
ATOM 625 C CA . ALA A 1 77 ? -12.751 0.620 -10.833 1.00 97.06 77 ALA A CA 1
ATOM 626 C C . ALA A 1 77 ? -12.876 -0.585 -9.884 1.00 97.06 77 ALA A C 1
ATOM 628 O O . ALA A 1 77 ? -13.963 -1.129 -9.729 1.00 97.06 77 ALA A O 1
ATOM 629 N N . MET A 1 78 ? -11.786 -0.977 -9.216 1.00 96.50 78 MET A N 1
ATOM 630 C CA . MET A 1 78 ? -11.804 -2.042 -8.211 1.00 96.50 78 MET A CA 1
ATOM 631 C C . MET A 1 78 ? -12.724 -1.694 -7.033 1.00 96.50 78 MET A C 1
ATOM 633 O O . MET A 1 78 ? -13.519 -2.544 -6.645 1.00 96.50 78 MET A O 1
ATOM 637 N N . ILE A 1 79 ? -12.658 -0.472 -6.490 1.00 96.06 79 ILE A N 1
ATOM 638 C CA . ILE A 1 79 ? -13.569 -0.028 -5.420 1.00 96.06 79 ILE A CA 1
ATOM 639 C C . ILE A 1 79 ? -15.024 -0.126 -5.883 1.00 96.06 79 ILE A C 1
ATOM 641 O O . ILE A 1 79 ? -15.833 -0.754 -5.207 1.00 96.06 79 ILE A O 1
ATOM 645 N N . ALA A 1 80 ? -15.334 0.408 -7.067 1.00 95.44 80 ALA A N 1
ATOM 646 C CA . ALA A 1 80 ? -16.689 0.386 -7.612 1.00 95.44 80 ALA A CA 1
ATOM 647 C C . ALA A 1 80 ? -17.233 -1.039 -7.836 1.00 95.44 80 ALA A C 1
ATOM 649 O O . ALA A 1 80 ? -18.443 -1.245 -7.793 1.00 95.44 80 ALA A O 1
ATOM 650 N N . GLU A 1 81 ? -16.372 -2.030 -8.094 1.00 95.88 81 GLU A N 1
ATOM 651 C CA . GLU A 1 81 ? -16.776 -3.442 -8.147 1.00 95.88 81 GLU A CA 1
ATOM 652 C C . GLU A 1 81 ? -16.994 -4.042 -6.753 1.00 95.88 81 GLU A C 1
ATOM 654 O O . GLU A 1 81 ? -17.926 -4.824 -6.575 1.00 95.88 81 GLU A O 1
ATOM 659 N N . VAL A 1 82 ? -16.160 -3.689 -5.769 1.00 93.12 82 VAL A N 1
ATOM 660 C CA . VAL A 1 82 ? -16.287 -4.173 -4.384 1.00 93.12 82 VAL A CA 1
ATOM 661 C C . VAL A 1 82 ? -17.572 -3.663 -3.738 1.00 93.12 82 VAL A C 1
ATOM 663 O O . VAL A 1 82 ? -18.265 -4.445 -3.101 1.00 93.12 82 VAL A O 1
ATOM 666 N N . GLU A 1 83 ? -17.939 -2.400 -3.959 1.00 89.50 83 GLU A N 1
ATOM 667 C CA . GLU A 1 83 ? -19.160 -1.784 -3.410 1.00 89.50 83 GLU A CA 1
ATOM 668 C C . GLU A 1 83 ? -20.470 -2.397 -3.935 1.00 89.50 83 GLU A C 1
ATOM 670 O O . GLU A 1 83 ? -21.549 -2.092 -3.426 1.00 89.50 83 GLU A O 1
ATOM 675 N N . LYS A 1 84 ? -20.409 -3.261 -4.956 1.00 90.25 84 LYS A N 1
ATOM 676 C CA . LYS A 1 84 ? -21.583 -4.006 -5.436 1.00 90.25 84 LYS A CA 1
ATOM 677 C C . LYS A 1 84 ? -21.980 -5.163 -4.516 1.00 90.25 84 LYS A C 1
ATOM 679 O O . LYS A 1 84 ? -23.064 -5.716 -4.718 1.00 90.25 84 LYS A O 1
ATOM 684 N N . TYR A 1 85 ? -21.117 -5.551 -3.579 1.00 73.94 85 TYR A N 1
ATOM 685 C CA . TYR A 1 85 ? -21.302 -6.674 -2.657 1.00 73.94 85 TYR A CA 1
ATOM 686 C C . TYR A 1 85 ? -21.437 -6.188 -1.214 1.00 73.94 85 TYR A C 1
ATOM 688 O O . TYR A 1 85 ? -22.230 -6.821 -0.480 1.00 73.94 85 TYR A O 1
#

Sequence (85 aa):
MSDQQIALNQKNAWLELFQAVTDKSFELSIEYVCKLHSIAAKEEALEWCVFRKGKVYISGTDYEPPEHTRLESIFQAMIAEVEKY

Nearest PDB structures (foldseek):
  3sn9-assembly1_A  TM=6.722E-01  e=4.407E-01  Neisseria meningitidis serogroup B
  3s6a-assembly1_A  TM=7.017E-01  e=5.695E-01  Neisseria meningitidis serogroup B
  3zlm-assembly1_A-2  TM=7.011E-01  e=9.509E-01  Neisseria meningitidis
  5cmt-assembly1_A  TM=6.931E-01  e=1.229E+00  Neisseria meningitidis
  2f6s-assembly1_B  TM=6.030E-01  e=7.846E-01  Helicobacter pylori 26695